Protein AF-A0A5Q4DK76-F1 (afdb_monomer_lite)

Structure (mmCIF, N/CA/C/O backbone):
data_AF-A0A5Q4DK76-F1
#
_entry.id   AF-A0A5Q4DK76-F1
#
loop_
_atom_site.group_PDB
_atom_site.id
_atom_site.type_symbol
_atom_site.label_atom_id
_atom_site.label_alt_id
_atom_site.label_comp_id
_atom_site.label_asym_id
_atom_site.label_entity_id
_atom_site.label_seq_id
_atom_site.pdbx_PDB_ins_code
_atom_site.Cartn_x
_atom_site.Cartn_y
_atom_site.Cartn_z
_atom_site.occupancy
_atom_site.B_iso_or_equiv
_atom_site.auth_seq_id
_atom_site.auth_comp_id
_atom_site.auth_asym_id
_atom_site.auth_atom_id
_atom_site.pdbx_PDB_model_num
ATOM 1 N N . MET A 1 1 ? -13.832 8.863 -4.478 1.00 55.75 1 MET A N 1
ATOM 2 C CA . MET A 1 1 ? -12.795 7.813 -4.292 1.00 55.75 1 MET A CA 1
ATOM 3 C C . MET A 1 1 ? -11.450 8.488 -4.073 1.00 55.75 1 MET A C 1
ATOM 5 O O . MET A 1 1 ? -11.174 9.418 -4.823 1.00 55.75 1 MET A O 1
ATOM 9 N N . PRO A 1 2 ? -10.642 8.103 -3.075 1.00 65.38 2 PRO A N 1
ATOM 10 C CA . PRO A 1 2 ? -9.575 8.950 -2.564 1.00 65.38 2 PRO A CA 1
ATOM 11 C C . PRO A 1 2 ? -8.454 9.054 -3.595 1.00 65.38 2 PRO A C 1
ATOM 13 O O . PRO A 1 2 ? -7.880 8.039 -3.988 1.00 65.38 2 PRO A O 1
ATOM 16 N N . GLU A 1 3 ? -8.182 10.272 -4.057 1.00 74.81 3 GLU A N 1
ATOM 17 C CA . GLU A 1 3 ? -7.175 10.595 -5.079 1.00 74.81 3 GLU A CA 1
ATOM 18 C C . GLU A 1 3 ? -5.834 9.902 -4.797 1.00 74.81 3 GLU A C 1
ATOM 20 O O . GL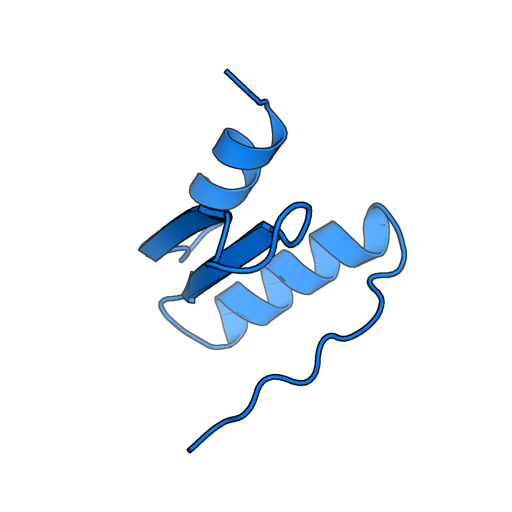U A 1 3 ? -5.244 9.291 -5.682 1.00 74.81 3 GLU A O 1
ATOM 25 N N . HIS A 1 4 ? -5.428 9.891 -3.526 1.00 73.19 4 HIS A N 1
ATOM 26 C CA . HIS A 1 4 ? -4.194 9.274 -3.055 1.00 73.19 4 HIS A CA 1
ATOM 27 C C . HIS A 1 4 ? -4.136 7.756 -3.299 1.00 73.19 4 HIS A C 1
ATOM 29 O O . HIS A 1 4 ? -3.096 7.251 -3.706 1.00 73.19 4 HIS A O 1
ATOM 35 N N . LEU A 1 5 ? -5.245 7.016 -3.136 1.00 77.75 5 LEU 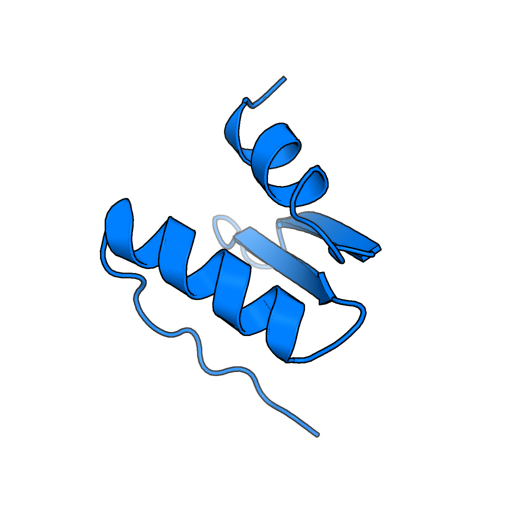A N 1
ATOM 36 C CA . LEU A 1 5 ? -5.269 5.575 -3.435 1.00 77.75 5 LEU A CA 1
ATOM 37 C C . LEU A 1 5 ? -5.129 5.321 -4.939 1.00 77.75 5 LEU A C 1
ATOM 39 O O . LEU A 1 5 ? -4.491 4.352 -5.350 1.00 77.75 5 LEU A O 1
ATOM 43 N N . ARG A 1 6 ? -5.743 6.179 -5.766 1.00 81.12 6 ARG A N 1
ATOM 44 C CA . ARG A 1 6 ? -5.635 6.097 -7.230 1.00 81.12 6 ARG A CA 1
ATOM 45 C C . ARG A 1 6 ? -4.212 6.404 -7.687 1.00 81.12 6 ARG A C 1
ATOM 47 O O . ARG A 1 6 ? -3.678 5.657 -8.496 1.00 81.12 6 ARG A O 1
ATOM 54 N N . GLN A 1 7 ? -3.595 7.439 -7.123 1.00 81.00 7 GLN A N 1
ATOM 55 C CA . GLN A 1 7 ? -2.213 7.820 -7.414 1.00 81.00 7 GLN A CA 1
ATOM 56 C C . GLN A 1 7 ? -1.232 6.704 -7.048 1.00 81.00 7 GLN A C 1
ATOM 58 O O . GLN A 1 7 ? -0.441 6.315 -7.897 1.00 81.00 7 GLN A O 1
ATOM 63 N N . SER A 1 8 ? -1.339 6.107 -5.855 1.00 81.19 8 SER A N 1
ATOM 64 C CA . SER A 1 8 ? -0.458 4.997 -5.461 1.00 81.19 8 SER A CA 1
ATOM 65 C C . SER A 1 8 ? -0.630 3.748 -6.331 1.00 81.19 8 SER A C 1
ATOM 67 O O . SER A 1 8 ? 0.350 3.080 -6.638 1.00 81.19 8 SER A O 1
ATOM 69 N N . ARG A 1 9 ? -1.853 3.438 -6.780 1.00 82.44 9 ARG A N 1
ATOM 70 C CA . ARG A 1 9 ? -2.097 2.326 -7.720 1.00 82.44 9 ARG A CA 1
ATOM 71 C C . ARG A 1 9 ? -1.581 2.600 -9.129 1.00 82.44 9 ARG A C 1
ATOM 73 O O . ARG A 1 9 ? -1.251 1.659 -9.839 1.00 82.44 9 ARG A O 1
ATOM 80 N N . ALA A 1 10 ? -1.548 3.864 -9.538 1.00 85.00 10 ALA A N 1
ATOM 81 C CA . ALA A 1 10 ? -1.059 4.281 -10.846 1.00 85.00 10 ALA A CA 1
ATOM 82 C C . ALA A 1 10 ? 0.477 4.382 -10.909 1.00 85.00 10 ALA A C 1
ATOM 84 O O . ALA A 1 10 ? 1.018 4.636 -11.985 1.00 85.00 10 ALA A O 1
ATOM 85 N N . GLU A 1 11 ? 1.185 4.189 -9.788 1.00 80.94 11 GLU A N 1
ATOM 86 C CA . GLU A 1 11 ? 2.646 4.231 -9.766 1.00 80.94 11 GLU A CA 1
ATOM 87 C C . GLU A 1 11 ? 3.243 3.137 -10.669 1.00 80.94 11 GLU A C 1
ATOM 89 O O . GLU A 1 11 ? 2.883 1.957 -10.548 1.00 80.94 11 GLU A O 1
ATOM 94 N N . PRO A 1 12 ? 4.181 3.490 -11.569 1.00 84.38 12 PRO A N 1
ATOM 95 C CA . PRO A 1 12 ? 4.807 2.532 -12.466 1.00 84.38 12 PRO A CA 1
ATOM 96 C C . PRO A 1 12 ? 5.451 1.367 -11.708 1.00 84.38 12 PRO A C 1
ATOM 98 O O . PRO A 1 12 ? 6.418 1.529 -10.965 1.00 84.38 12 PRO A O 1
ATOM 101 N N . GLY A 1 13 ? 4.923 0.163 -11.926 1.00 86.69 13 GLY A N 1
ATOM 102 C CA . GLY A 1 13 ? 5.410 -1.054 -11.281 1.00 86.69 13 GLY A CA 1
ATOM 103 C C . GLY A 1 13 ? 4.772 -1.371 -9.927 1.00 86.69 13 GLY A C 1
ATOM 104 O O . GLY A 1 13 ? 5.199 -2.353 -9.318 1.00 86.69 13 GLY A O 1
ATOM 105 N N . CYS A 1 14 ? 3.763 -0.618 -9.471 1.00 89.44 14 CYS A N 1
ATOM 106 C CA . CYS A 1 14 ? 2.888 -1.035 -8.375 1.00 89.44 14 CYS A CA 1
ATOM 107 C C . CYS A 1 14 ? 1.996 -2.196 -8.843 1.00 89.44 14 CYS A C 1
ATOM 109 O O . CYS A 1 14 ? 1.224 -2.066 -9.789 1.00 89.44 14 CYS A O 1
ATOM 111 N N . LEU A 1 15 ? 2.132 -3.356 -8.204 1.00 89.31 15 LEU A N 1
ATOM 112 C CA . LEU A 1 15 ? 1.373 -4.569 -8.519 1.00 89.31 15 LEU A CA 1
ATOM 113 C C . LEU A 1 15 ? 0.155 -4.734 -7.612 1.00 89.31 15 LEU A C 1
ATOM 115 O O . LEU A 1 15 ? -0.862 -5.280 -8.027 1.00 89.31 15 LEU A O 1
ATOM 119 N N . ASN A 1 16 ? 0.265 -4.302 -6.356 1.00 87.56 16 ASN A N 1
ATOM 120 C CA . ASN A 1 16 ? -0.828 -4.358 -5.397 1.00 87.56 16 ASN A CA 1
ATOM 121 C C . ASN A 1 16 ? -0.712 -3.204 -4.404 1.00 87.56 16 ASN A C 1
ATOM 123 O O . ASN A 1 16 ? 0.374 -2.938 -3.893 1.00 87.56 16 ASN A O 1
ATOM 127 N N . PHE A 1 17 ? -1.846 -2.579 -4.096 1.00 88.00 17 PHE A N 1
ATOM 128 C CA . PHE A 1 17 ? -1.951 -1.540 -3.081 1.00 88.00 17 PHE A CA 1
ATOM 129 C C . PHE A 1 17 ? -3.261 -1.710 -2.311 1.00 88.00 17 PHE A C 1
ATOM 131 O O . PHE A 1 17 ? -4.357 -1.530 -2.868 1.00 88.00 17 PHE A O 1
ATOM 138 N N . ARG A 1 18 ? -3.147 -2.052 -1.024 1.00 88.38 18 ARG A N 1
ATOM 139 C CA . ARG A 1 18 ? -4.285 -2.300 -0.136 1.00 88.38 18 ARG A CA 1
ATOM 140 C C . ARG A 1 18 ? -4.124 -1.541 1.174 1.00 88.38 18 ARG A C 1
ATOM 142 O O . ARG A 1 18 ? -3.065 -1.579 1.789 1.00 88.38 18 ARG A O 1
ATOM 149 N N . VAL A 1 19 ? -5.207 -0.902 1.606 1.00 87.38 19 VAL A N 1
ATOM 150 C CA . VAL A 1 19 ? -5.322 -0.252 2.914 1.00 87.38 19 VAL A CA 1
ATOM 151 C C . VAL A 1 19 ? -6.433 -0.948 3.681 1.00 87.38 19 VAL A C 1
ATOM 153 O O . VAL A 1 19 ? -7.522 -1.126 3.136 1.00 87.38 19 VAL A O 1
ATOM 156 N N . PHE A 1 20 ? -6.163 -1.375 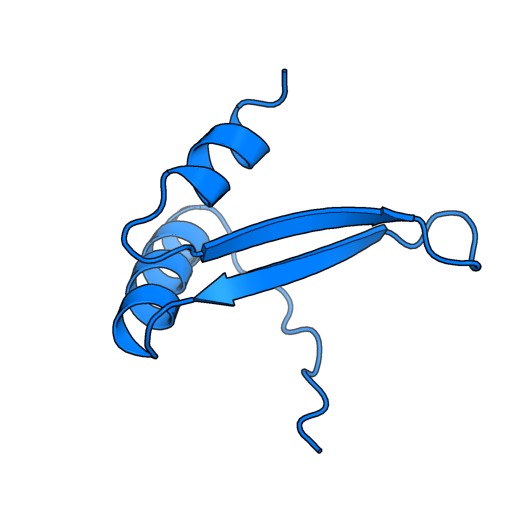4.909 1.00 87.00 20 PHE A N 1
ATOM 157 C CA . PHE A 1 20 ? -7.136 -2.073 5.746 1.00 87.00 20 PHE A CA 1
ATOM 158 C C . PHE A 1 20 ? -6.880 -1.795 7.227 1.00 87.00 20 PHE A C 1
ATOM 160 O O . PHE A 1 20 ? -5.750 -1.535 7.637 1.00 87.00 20 PHE A O 1
ATOM 167 N N . LEU A 1 21 ? -7.942 -1.840 8.028 1.00 85.75 21 LEU A N 1
ATOM 168 C CA . LEU A 1 21 ? -7.835 -1.852 9.484 1.00 85.75 21 LEU A CA 1
ATOM 169 C C . LEU A 1 21 ? -7.373 -3.238 9.932 1.00 85.75 21 LEU A C 1
ATOM 171 O O . LEU A 1 21 ? -7.827 -4.245 9.385 1.00 85.75 21 LEU A O 1
ATOM 175 N N . ARG A 1 22 ? -6.481 -3.290 10.920 1.00 79.31 22 ARG A N 1
ATOM 176 C CA . ARG A 1 22 ? -6.199 -4.536 11.643 1.00 79.31 22 ARG A CA 1
ATOM 177 C C . ARG A 1 22 ? -7.048 -4.638 12.901 1.00 79.31 22 ARG A C 1
ATOM 179 O O . ARG A 1 22 ? -7.763 -3.712 13.261 1.00 79.31 22 ARG A O 1
ATOM 186 N N . ASP A 1 23 ? -6.896 -5.770 13.577 1.00 82.88 23 ASP A N 1
ATOM 187 C CA . ASP A 1 23 ? -7.569 -6.153 14.823 1.00 82.88 23 ASP A CA 1
ATOM 1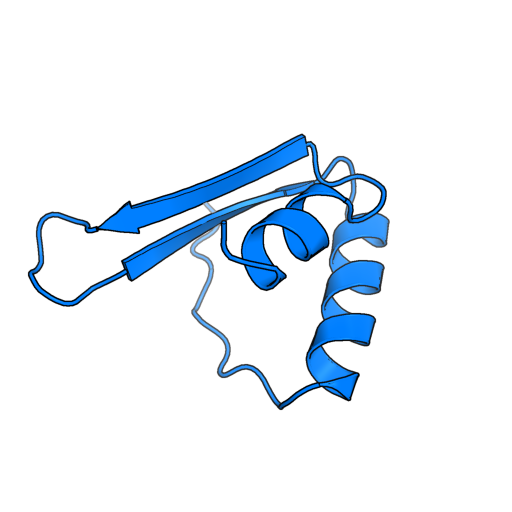88 C C . ASP A 1 23 ? -7.460 -5.098 15.943 1.00 82.88 23 ASP A C 1
ATOM 190 O O . ASP A 1 23 ? -8.253 -5.094 16.879 1.00 82.88 23 ASP A O 1
ATOM 194 N N . GLN A 1 24 ? -6.495 -4.178 15.843 1.00 81.62 24 GLN A N 1
ATOM 195 C CA . GLN A 1 24 ? -6.363 -3.033 16.736 1.00 81.62 24 GLN A CA 1
ATOM 196 C C . GLN A 1 24 ? -7.165 -1.838 16.197 1.00 81.62 24 GLN A C 1
ATOM 198 O O . GLN A 1 24 ? -6.838 -1.317 15.121 1.00 81.62 24 GLN A O 1
ATOM 203 N N . PRO A 1 25 ? -8.178 -1.352 16.937 1.00 77.44 25 PRO A N 1
ATOM 204 C CA . PRO A 1 25 ? -8.931 -0.184 16.518 1.00 77.44 25 PRO A CA 1
ATOM 205 C C . PRO A 1 25 ? -7.991 1.011 16.334 1.00 77.44 25 PRO A C 1
ATOM 207 O O . PRO A 1 25 ? -7.076 1.229 17.124 1.00 77.44 25 PRO A O 1
ATOM 210 N N . LEU A 1 26 ? -8.238 1.784 15.273 1.00 83.56 26 LEU A N 1
ATOM 211 C CA . LEU A 1 26 ? -7.464 2.968 14.873 1.00 83.56 26 LEU A CA 1
ATOM 212 C C . LEU A 1 26 ? -6.065 2.694 14.287 1.00 83.56 26 LEU A C 1
ATOM 214 O O . LEU A 1 26 ? -5.371 3.648 13.932 1.00 83.56 26 LEU A O 1
ATOM 218 N N . VAL A 1 27 ? -5.664 1.431 14.097 1.00 84.12 27 VAL A N 1
ATOM 219 C CA . VAL A 1 27 ? -4.423 1.082 13.386 1.00 84.12 27 VAL A CA 1
ATOM 220 C C . VAL A 1 27 ? -4.729 0.701 11.938 1.00 84.12 27 VAL A C 1
ATOM 222 O O . VAL A 1 27 ? -5.345 -0.327 11.649 1.00 84.12 27 VAL A O 1
ATOM 225 N N . TRP A 1 28 ? -4.257 1.532 11.009 1.00 84.81 28 TRP A N 1
ATOM 226 C CA . TRP A 1 28 ? -4.387 1.310 9.571 1.00 84.81 28 TRP A CA 1
ATOM 227 C C . TRP A 1 28 ? -3.110 0.700 9.000 1.00 84.81 28 TRP A C 1
ATOM 229 O O . TRP A 1 28 ? -2.019 1.248 9.159 1.00 84.81 28 TRP A O 1
ATOM 239 N N . HIS A 1 29 ? -3.255 -0.415 8.294 1.00 86.00 29 HIS A N 1
ATOM 240 C CA . HIS A 1 29 ? -2.175 -1.068 7.568 1.00 86.00 29 HIS A CA 1
ATOM 241 C C . HIS A 1 29 ? -2.225 -0.704 6.092 1.00 86.00 29 HIS A C 1
ATOM 243 O O . HIS A 1 29 ? -3.295 -0.656 5.482 1.00 86.00 29 HIS A O 1
ATOM 249 N N . VAL A 1 30 ? -1.042 -0.490 5.519 1.00 87.94 30 VAL A N 1
ATOM 250 C CA . VAL A 1 30 ? -0.847 -0.295 4.084 1.00 87.94 30 VAL A CA 1
ATOM 251 C C . VAL A 1 30 ? 0.082 -1.393 3.589 1.00 87.94 30 VAL A C 1
ATOM 253 O O . VAL A 1 30 ? 1.216 -1.511 4.050 1.00 87.94 30 VAL A O 1
ATOM 256 N N . GLU A 1 31 ? -0.410 -2.203 2.663 1.00 88.38 31 GLU A N 1
ATOM 257 C CA . GLU A 1 31 ? 0.373 -3.204 1.949 1.00 88.38 31 GLU A CA 1
ATOM 258 C C . GLU A 1 31 ? 0.598 -2.731 0.518 1.00 88.38 31 GLU A C 1
ATOM 260 O O . GLU A 1 31 ? -0.355 -2.488 -0.228 1.00 88.38 31 GLU A O 1
ATOM 265 N N . GLU A 1 32 ? 1.868 -2.643 0.134 1.00 89.06 32 GLU A N 1
ATOM 266 C CA . GLU A 1 32 ? 2.296 -2.226 -1.196 1.00 89.06 32 GLU A CA 1
ATOM 267 C C . GLU A 1 32 ? 3.224 -3.302 -1.773 1.00 89.06 32 GLU A C 1
ATOM 269 O O . GLU A 1 32 ? 4.185 -3.720 -1.123 1.00 89.06 32 GLU A O 1
ATOM 274 N N . ARG A 1 33 ? 2.943 -3.778 -2.989 1.00 91.00 33 ARG A N 1
ATOM 275 C CA . ARG A 1 33 ? 3.821 -4.704 -3.719 1.00 91.00 33 ARG A CA 1
ATOM 276 C C . ARG A 1 33 ? 4.280 -4.061 -5.010 1.00 91.00 33 ARG A C 1
ATOM 278 O O . ARG A 1 33 ? 3.458 -3.564 -5.774 1.00 91.00 33 ARG A O 1
ATOM 285 N N . PHE A 1 34 ? 5.575 -4.161 -5.281 1.00 90.44 34 PHE A N 1
ATOM 286 C CA . PHE A 1 34 ? 6.196 -3.618 -6.482 1.00 90.44 34 PHE A CA 1
ATOM 287 C C . PHE A 1 34 ? 6.876 -4.705 -7.290 1.00 90.44 34 PHE A C 1
ATOM 289 O O . PHE A 1 34 ? 7.371 -5.687 -6.742 1.00 90.44 34 PHE A O 1
ATOM 296 N N . ARG A 1 35 ? 6.947 -4.490 -8.603 1.00 90.62 35 ARG A N 1
ATOM 297 C CA . ARG A 1 35 ? 7.637 -5.389 -9.529 1.00 90.62 35 ARG A CA 1
ATOM 298 C C . ARG A 1 35 ? 9.134 -5.495 -9.240 1.00 90.62 35 ARG A C 1
ATOM 300 O O . ARG A 1 35 ? 9.718 -6.548 -9.460 1.00 90.62 35 ARG A O 1
ATOM 307 N N . ASN A 1 36 ? 9.770 -4.403 -8.821 1.00 89.00 36 ASN A N 1
ATOM 308 C CA . ASN A 1 36 ? 11.204 -4.359 -8.550 1.00 89.00 36 ASN A CA 1
ATOM 309 C C . ASN A 1 36 ? 11.563 -3.206 -7.600 1.00 89.00 36 ASN A C 1
ATOM 311 O O . ASN A 1 36 ? 10.750 -2.328 -7.309 1.00 89.00 36 ASN A O 1
ATOM 315 N N . GLN A 1 37 ? 12.816 -3.190 -7.145 1.00 86.44 37 GLN A N 1
ATOM 316 C CA . GLN A 1 37 ? 13.329 -2.147 -6.255 1.00 86.44 37 GLN A CA 1
ATOM 317 C C . GLN A 1 37 ? 13.367 -0.749 -6.896 1.00 86.44 37 GLN A C 1
ATOM 319 O O . GLN A 1 37 ? 13.277 0.244 -6.178 1.00 86.44 37 GLN A O 1
ATOM 324 N N . ALA A 1 38 ? 13.491 -0.641 -8.223 1.00 88.75 38 ALA A N 1
ATOM 325 C CA . ALA A 1 38 ? 13.494 0.655 -8.905 1.00 88.75 38 ALA A CA 1
ATOM 326 C C . ALA A 1 38 ? 12.128 1.352 -8.795 1.00 88.75 38 ALA A C 1
ATOM 328 O O . ALA A 1 38 ? 12.078 2.549 -8.516 1.00 88.75 38 ALA A O 1
ATOM 329 N N . ALA A 1 39 ? 11.033 0.595 -8.911 1.00 87.12 39 ALA A N 1
ATOM 330 C CA . ALA A 1 39 ? 9.676 1.092 -8.690 1.00 87.12 39 ALA A CA 1
ATOM 331 C C . ALA A 1 39 ? 9.477 1.592 -7.246 1.00 87.12 39 ALA A C 1
ATOM 333 O O . ALA A 1 39 ? 8.926 2.672 -7.042 1.00 87.12 39 ALA A O 1
ATOM 334 N N . ILE A 1 40 ? 10.029 0.879 -6.252 1.00 85.75 40 ILE A N 1
ATOM 335 C CA . ILE A 1 40 ? 10.009 1.320 -4.844 1.00 85.75 40 ILE A CA 1
ATOM 336 C C . ILE A 1 40 ? 10.718 2.673 -4.692 1.00 85.75 40 ILE A C 1
ATOM 338 O O . ILE A 1 40 ? 10.175 3.593 -4.082 1.00 85.75 40 ILE A O 1
ATOM 342 N N . LYS A 1 41 ? 11.922 2.816 -5.259 1.00 86.75 41 LYS A N 1
ATOM 343 C CA . LYS A 1 41 ? 12.704 4.061 -5.175 1.00 86.75 41 LYS A CA 1
ATOM 344 C C . LYS A 1 41 ? 12.002 5.232 -5.866 1.00 86.75 41 LYS A C 1
ATOM 346 O O . LYS A 1 41 ? 11.986 6.330 -5.317 1.00 86.75 41 LYS A O 1
ATOM 351 N N . GLY A 1 42 ? 11.408 4.998 -7.038 1.00 85.56 42 GLY A N 1
ATOM 352 C CA . GLY A 1 42 ? 10.650 6.014 -7.774 1.00 85.56 42 GLY A CA 1
ATOM 353 C C . GLY A 1 42 ? 9.469 6.546 -6.964 1.00 85.56 42 GLY A C 1
ATOM 354 O O . GLY A 1 42 ? 9.312 7.759 -6.819 1.00 85.56 42 GLY A O 1
ATOM 355 N N . GLN A 1 43 ? 8.703 5.645 -6.346 1.00 84.94 43 GLN A N 1
ATOM 356 C CA . GLN A 1 43 ? 7.607 6.043 -5.471 1.00 84.94 43 GLN A CA 1
ATOM 357 C C . GLN A 1 43 ? 8.103 6.760 -4.203 1.00 84.94 43 GLN A C 1
ATOM 359 O O . GLN A 1 43 ? 7.538 7.782 -3.817 1.00 84.94 43 GLN A O 1
ATOM 364 N N . GLN A 1 44 ? 9.173 6.277 -3.559 1.00 83.25 44 GLN A N 1
ATOM 365 C CA . GLN A 1 44 ? 9.759 6.937 -2.385 1.00 83.25 44 GLN A CA 1
ATOM 366 C C . GLN A 1 44 ? 10.211 8.368 -2.699 1.00 83.25 44 GLN A C 1
ATOM 368 O O . GLN A 1 44 ? 9.953 9.268 -1.904 1.00 83.25 44 GLN A O 1
ATOM 373 N N . ALA A 1 45 ? 10.835 8.596 -3.858 1.00 83.56 45 ALA A N 1
ATOM 374 C CA . ALA A 1 45 ? 11.255 9.926 -4.290 1.00 83.56 45 ALA A CA 1
ATOM 375 C C . ALA A 1 45 ? 10.061 10.888 -4.424 1.00 83.56 45 ALA A C 1
ATOM 377 O O . ALA A 1 45 ? 10.102 11.985 -3.866 1.00 83.56 45 ALA A O 1
ATOM 378 N N . ARG A 1 46 ? 8.966 10.451 -5.068 1.00 77.44 46 ARG A N 1
ATOM 379 C CA . ARG A 1 46 ? 7.721 11.238 -5.182 1.00 77.44 46 ARG A CA 1
ATOM 380 C C . ARG A 1 46 ? 7.078 11.527 -3.823 1.00 77.44 46 ARG A C 1
ATOM 382 O O . ARG A 1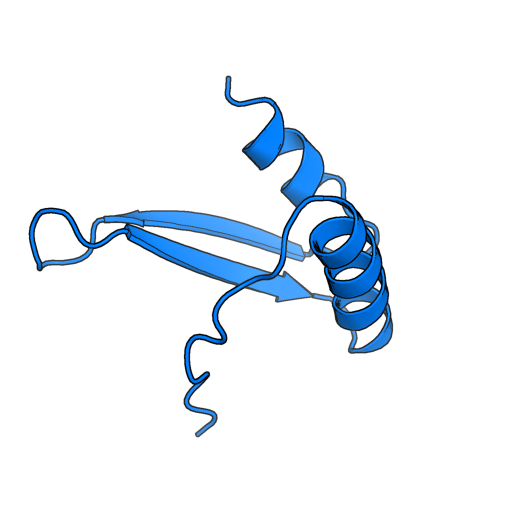 46 ? 6.579 12.625 -3.587 1.00 77.44 46 ARG A O 1
ATOM 389 N N . GLN A 1 47 ? 7.096 10.562 -2.908 1.00 76.38 47 GLN A N 1
ATOM 390 C CA . GLN A 1 47 ? 6.522 10.738 -1.572 1.00 76.38 47 GLN A CA 1
ATOM 391 C C . GLN A 1 47 ? 7.357 11.679 -0.698 1.00 76.38 47 GLN A C 1
ATOM 393 O O . GLN A 1 47 ? 6.793 12.501 0.019 1.00 76.38 47 GLN A O 1
ATOM 398 N N . MET A 1 48 ? 8.689 11.609 -0.779 1.00 74.50 48 MET A N 1
ATOM 399 C CA . MET A 1 48 ? 9.577 12.511 -0.039 1.00 74.50 48 MET A CA 1
ATOM 400 C C . MET A 1 48 ? 9.467 13.962 -0.513 1.00 74.50 48 MET A C 1
ATOM 402 O O . MET A 1 48 ? 9.595 14.862 0.311 1.00 74.50 48 MET A O 1
ATOM 406 N N . SER A 1 49 ? 9.160 14.201 -1.794 1.00 69.69 49 SER A N 1
ATOM 407 C CA . SER A 1 49 ? 8.819 15.550 -2.269 1.00 69.69 49 SER A CA 1
ATOM 408 C C . SER A 1 49 ? 7.479 16.075 -1.735 1.00 69.69 49 SER A C 1
ATOM 410 O O . SER A 1 49 ? 7.223 17.269 -1.848 1.00 69.69 49 SER A O 1
ATOM 412 N N . ALA A 1 50 ? 6.634 15.213 -1.152 1.00 61.12 50 ALA A N 1
ATOM 413 C CA . ALA A 1 50 ? 5.305 15.571 -0.656 1.00 61.12 50 ALA A CA 1
ATOM 414 C C . ALA A 1 50 ? 5.228 15.745 0.880 1.00 61.12 50 ALA A C 1
ATOM 416 O O . ALA A 1 50 ? 4.462 16.593 1.324 1.00 61.12 50 ALA A O 1
ATOM 417 N N . LEU A 1 51 ? 5.994 14.988 1.688 1.00 50.72 51 LEU A N 1
ATOM 418 C CA . LEU A 1 51 ? 6.240 15.183 3.140 1.00 50.72 51 LEU A CA 1
ATOM 419 C C . LEU A 1 51 ? 7.224 14.091 3.645 1.00 50.72 51 LEU A C 1
ATOM 421 O O . LEU A 1 51 ? 7.174 12.966 3.137 1.00 50.72 51 LEU A O 1
ATOM 425 N N . PRO A 1 52 ? 8.077 14.315 4.667 1.00 48.09 52 PRO A N 1
ATOM 426 C CA . PRO A 1 52 ? 8.890 13.242 5.253 1.00 48.09 52 PRO A CA 1
ATOM 427 C C . PRO A 1 52 ? 8.035 12.102 5.845 1.00 48.09 52 PRO A C 1
ATOM 429 O O . PRO A 1 52 ? 7.233 12.310 6.755 1.00 48.09 52 PRO A O 1
ATOM 432 N N . ARG A 1 53 ? 8.239 10.860 5.369 1.00 54.22 53 ARG A N 1
ATOM 433 C CA . ARG A 1 53 ? 7.630 9.653 5.965 1.00 54.22 53 ARG A CA 1
ATOM 434 C C . ARG A 1 53 ? 8.426 9.206 7.191 1.00 54.22 53 ARG A C 1
ATOM 436 O O . ARG A 1 53 ? 9.628 8.958 7.114 1.00 54.22 53 ARG A O 1
ATOM 443 N N . ARG A 1 54 ? 7.737 8.992 8.311 1.00 49.12 54 ARG A N 1
ATOM 444 C CA . ARG A 1 54 ? 8.286 8.269 9.465 1.00 49.12 54 ARG A CA 1
ATOM 445 C C . ARG A 1 54 ? 8.427 6.789 9.073 1.00 49.12 54 ARG A C 1
ATOM 447 O O . ARG A 1 54 ? 7.429 6.146 8.751 1.00 49.12 54 ARG A O 1
ATOM 454 N N . LYS A 1 55 ? 9.660 6.265 9.022 1.00 42.69 55 LYS A N 1
ATOM 455 C CA . LYS A 1 55 ? 9.943 4.869 8.638 1.00 42.69 55 LYS A CA 1
ATOM 456 C C . LYS A 1 55 ? 9.189 3.917 9.577 1.00 42.69 55 LYS A C 1
ATOM 458 O O . LYS A 1 55 ? 9.491 3.880 10.765 1.00 42.69 55 LYS A O 1
A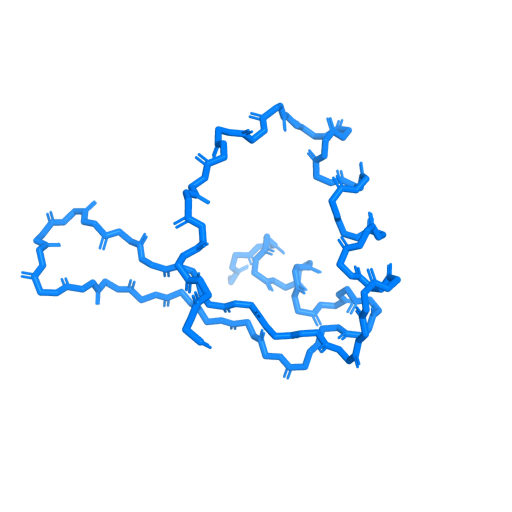TOM 463 N N . SER A 1 56 ? 8.227 3.154 9.058 1.00 43.09 56 SER A N 1
ATOM 464 C CA . SER A 1 56 ? 7.752 1.947 9.745 1.00 43.09 56 SER A CA 1
ATOM 465 C C . SER A 1 56 ? 8.732 0.826 9.429 1.00 43.09 56 SER A C 1
ATOM 467 O O . SER A 1 56 ? 9.051 0.602 8.262 1.00 43.09 56 SER A O 1
ATOM 469 N N . ALA A 1 57 ? 9.259 0.181 10.467 1.00 37.03 57 ALA A N 1
ATOM 470 C CA . ALA A 1 57 ? 10.176 -0.940 10.341 1.00 37.03 57 ALA A CA 1
ATOM 471 C C . ALA A 1 57 ? 9.481 -2.082 9.581 1.00 37.03 57 ALA A C 1
ATOM 473 O O . ALA A 1 57 ? 8.574 -2.725 10.102 1.00 37.03 57 ALA A O 1
ATOM 474 N N . GLY A 1 58 ? 9.875 -2.296 8.326 1.00 35.84 58 GLY A N 1
ATOM 475 C CA . GLY A 1 58 ? 9.506 -3.491 7.580 1.00 35.84 58 GLY A CA 1
ATOM 476 C C . GLY A 1 58 ? 10.279 -4.668 8.157 1.00 35.84 58 GLY A C 1
ATOM 477 O O . GLY A 1 58 ? 11.496 -4.730 8.004 1.00 35.84 58 GLY A O 1
ATOM 478 N N . SER A 1 59 ? 9.586 -5.569 8.849 1.00 34.22 59 SER A N 1
ATOM 479 C CA . SER A 1 59 ? 10.128 -6.883 9.182 1.00 34.22 59 SER A CA 1
ATOM 480 C C . SER A 1 59 ? 10.199 -7.686 7.884 1.00 34.22 59 SER A C 1
ATOM 482 O O . SER A 1 59 ? 9.174 -8.021 7.293 1.00 34.22 59 SER A O 1
ATOM 484 N N . PHE A 1 60 ? 11.421 -7.895 7.402 1.00 31.58 60 PHE A N 1
ATOM 485 C CA . PHE A 1 60 ? 11.729 -8.910 6.407 1.00 31.58 60 PHE A CA 1
ATOM 486 C C . PHE A 1 60 ? 12.060 -10.193 7.177 1.00 31.58 60 PHE A C 1
ATOM 488 O O . PHE A 1 60 ? 12.986 -10.185 7.990 1.00 31.58 60 PHE A O 1
ATOM 495 N N . CYS A 1 61 ? 11.277 -11.248 6.952 1.00 35.66 61 CYS A N 1
ATOM 496 C CA . CYS A 1 61 ? 11.682 -12.631 7.198 1.00 35.66 61 CYS A CA 1
ATOM 497 C C . CYS A 1 61 ? 12.172 -13.226 5.879 1.00 35.66 61 CYS A C 1
ATOM 499 O O . CYS A 1 61 ? 11.564 -12.886 4.835 1.00 35.66 61 CYS A O 1
#

Radius of gyration: 12.45 Å; chains: 1; bounding box: 26×28×29 Å

pLDDT: mean 75.28, std 17.25, range [31.58, 91.0]

Foldseek 3Di:
DDPVQVVLCPQVFWPDWDWDDDPDPPDIDIDTDGPDVVSVVVVVVVVVVVPDDDDDDDDDD

Secondary structure (DSSP, 8-state):
--HHHHHHHTSTTEEEEEEEE-SSTT-EEEEEEESSHHHHHHHHHHHHTT-----------

Sequence (61 aa):
MPEHLRQSRAEPGCLNFRVFLRDQPLVWHVEERFRNQAAIKGQQARQMSALPRRKSAGSFC